Protein AF-A0A945UCM7-F1 (afdb_monomer_lite)

Sequence (78 aa):
EVGNAIFLLAFGAIAIGLIDNLLRPLLVGRDTRMPDYLVLFSTLGGLSLFGISGFVLGPIIAALFLSMWVMFAEEQEC

Structure (mmCIF, N/CA/C/O backbone):
data_AF-A0A945UCM7-F1
#
_entry.id   AF-A0A945UCM7-F1
#
loop_
_atom_site.group_PDB
_atom_site.id
_atom_site.type_symbol
_atom_site.label_atom_id
_atom_site.label_alt_id
_atom_site.label_comp_id
_atom_site.label_asym_id
_atom_site.label_entity_id
_atom_site.label_seq_id
_atom_site.pdbx_PDB_ins_code
_atom_site.Cartn_x
_atom_site.Cartn_y
_atom_site.Cartn_z
_atom_site.occupancy
_atom_site.B_iso_or_equiv
_atom_site.auth_seq_id
_atom_site.auth_comp_id
_atom_site.auth_asym_id
_atom_site.auth_atom_id
_atom_site.pdbx_PDB_model_num
ATOM 1 N N . GLU A 1 1 ? 11.607 -17.185 -35.129 1.00 60.09 1 GLU A N 1
ATOM 2 C CA . GLU A 1 1 ? 12.010 -16.535 -33.857 1.00 60.09 1 GLU A CA 1
ATOM 3 C C . GLU A 1 1 ? 10.927 -15.626 -33.266 1.00 60.09 1 GLU A C 1
ATOM 5 O O . GLU A 1 1 ? 10.703 -15.685 -32.066 1.00 60.09 1 GLU A O 1
ATOM 10 N N . VAL A 1 2 ? 10.159 -14.887 -34.077 1.00 76.31 2 VAL A N 1
ATOM 11 C CA . VAL A 1 2 ? 9.051 -14.026 -33.596 1.00 76.31 2 VAL A CA 1
ATOM 12 C C . VAL A 1 2 ? 7.894 -14.804 -32.932 1.00 76.31 2 VAL A C 1
ATOM 14 O O . VAL A 1 2 ? 7.260 -14.306 -32.008 1.00 76.31 2 VAL A O 1
ATOM 17 N N . GLY A 1 3 ? 7.648 -16.053 -33.349 1.00 82.25 3 GLY A N 1
ATOM 18 C CA . GLY A 1 3 ? 6.566 -16.890 -32.808 1.00 82.25 3 GLY A CA 1
ATOM 19 C C . GLY A 1 3 ? 6.703 -17.207 -31.314 1.00 82.25 3 GLY A C 1
ATOM 20 O O . GLY A 1 3 ? 5.714 -17.149 -30.589 1.00 82.25 3 GLY A O 1
ATOM 21 N N . ASN A 1 4 ? 7.925 -17.447 -30.827 1.00 83.00 4 ASN A N 1
ATOM 22 C CA . ASN A 1 4 ? 8.160 -17.709 -29.403 1.00 83.00 4 ASN A CA 1
ATOM 23 C C . ASN A 1 4 ? 7.963 -16.445 -28.554 1.00 83.00 4 ASN A C 1
ATOM 25 O O . ASN A 1 4 ? 7.455 -16.536 -27.441 1.00 83.00 4 ASN A O 1
ATOM 29 N N . ALA A 1 5 ? 8.317 -15.269 -29.087 1.00 84.81 5 ALA A N 1
ATOM 30 C CA . ALA A 1 5 ? 8.106 -13.992 -28.407 1.00 84.81 5 ALA A CA 1
ATOM 31 C C . ALA A 1 5 ? 6.611 -13.659 -28.276 1.00 84.81 5 ALA A C 1
ATOM 33 O O . ALA A 1 5 ? 6.156 -13.273 -27.202 1.00 84.81 5 ALA A O 1
ATOM 34 N N . ILE A 1 6 ? 5.834 -13.871 -29.344 1.00 90.06 6 ILE A N 1
ATOM 35 C CA . ILE A 1 6 ? 4.378 -13.666 -29.329 1.00 90.06 6 ILE A CA 1
ATOM 36 C C . ILE A 1 6 ? 3.707 -14.657 -28.373 1.00 90.06 6 ILE A C 1
ATOM 38 O O . ILE A 1 6 ? 2.831 -14.262 -27.608 1.00 90.06 6 ILE A O 1
ATOM 42 N N . PHE A 1 7 ? 4.141 -15.920 -28.368 1.00 88.62 7 PHE A N 1
ATOM 43 C CA . PHE A 1 7 ? 3.611 -16.932 -27.456 1.00 88.62 7 PHE A CA 1
ATOM 44 C C . PHE A 1 7 ? 3.876 -16.586 -25.984 1.00 88.62 7 PHE A C 1
ATOM 46 O O . PHE A 1 7 ? 2.954 -16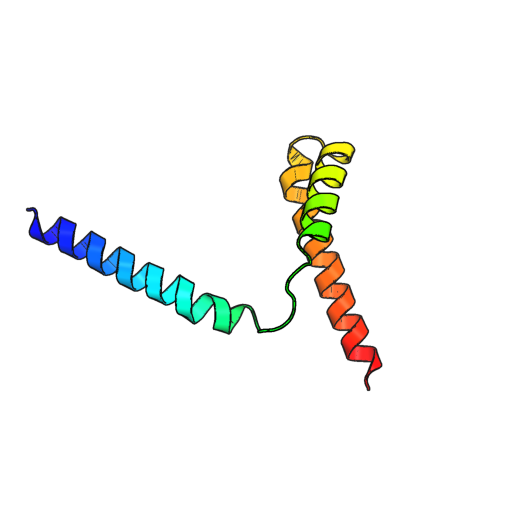.639 -25.175 1.00 88.62 7 PHE A O 1
ATOM 53 N N . LEU A 1 8 ? 5.100 -16.170 -25.638 1.00 88.56 8 LEU A N 1
ATOM 54 C CA . LEU A 1 8 ? 5.446 -15.735 -24.279 1.00 88.56 8 LEU A CA 1
ATOM 55 C C . LEU A 1 8 ? 4.650 -14.501 -23.841 1.00 88.56 8 LEU A C 1
ATOM 57 O O . LEU A 1 8 ? 4.157 -14.469 -22.715 1.00 88.56 8 LEU A O 1
ATOM 61 N N . LEU A 1 9 ? 4.489 -13.509 -24.721 1.00 88.00 9 LEU A N 1
ATOM 62 C CA . LEU A 1 9 ? 3.705 -12.309 -24.422 1.00 88.00 9 LEU A CA 1
ATOM 63 C C . LEU A 1 9 ? 2.218 -12.624 -24.249 1.00 88.00 9 LEU A C 1
ATOM 65 O O . LEU A 1 9 ? 1.608 -12.151 -23.294 1.00 88.00 9 LEU A O 1
ATOM 69 N N . ALA A 1 10 ? 1.642 -13.440 -25.132 1.00 89.44 10 ALA A N 1
ATOM 70 C CA . ALA A 1 10 ? 0.244 -13.844 -25.038 1.00 89.44 10 ALA A CA 1
ATOM 71 C C . ALA A 1 10 ? -0.009 -14.683 -23.779 1.00 89.44 10 ALA A C 1
ATOM 73 O O . ALA A 1 10 ? -0.947 -14.406 -23.037 1.00 89.44 10 ALA A O 1
ATOM 74 N N . PHE A 1 11 ? 0.850 -15.665 -23.493 1.00 87.69 11 PHE A N 1
ATOM 75 C CA . PHE A 1 11 ? 0.722 -16.497 -22.300 1.00 87.69 11 PHE A CA 1
ATOM 76 C C . PHE A 1 11 ? 0.910 -15.683 -21.018 1.00 87.69 11 PHE A C 1
ATOM 78 O O . PHE A 1 11 ? 0.110 -15.817 -20.098 1.00 87.69 11 PHE A O 1
ATOM 85 N N . GLY A 1 12 ? 1.904 -14.792 -20.970 1.00 85.88 12 GLY A N 1
ATOM 86 C CA . GLY A 1 12 ? 2.118 -13.890 -19.840 1.00 85.88 12 GLY A CA 1
ATOM 87 C C . GLY A 1 12 ? 0.929 -12.957 -19.615 1.00 85.88 12 GLY A C 1
ATOM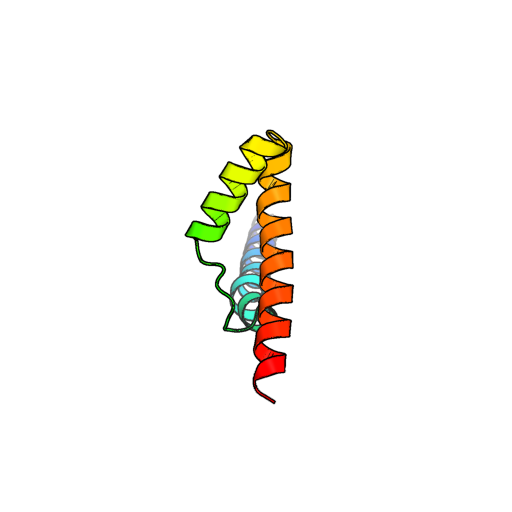 88 O O . GLY A 1 12 ? 0.424 -12.878 -18.502 1.00 85.88 12 GLY A O 1
ATOM 89 N N . ALA A 1 13 ? 0.420 -12.314 -20.668 1.00 87.31 13 ALA A N 1
ATOM 90 C CA . ALA A 1 13 ? -0.727 -11.415 -20.562 1.00 87.31 13 ALA A CA 1
ATOM 91 C C . ALA A 1 13 ? -2.009 -12.144 -20.130 1.00 87.31 13 ALA A C 1
ATOM 93 O O . ALA A 1 13 ? -2.763 -11.617 -19.316 1.00 87.31 13 ALA A O 1
ATOM 94 N N . ILE A 1 14 ? -2.245 -13.359 -20.633 1.00 87.06 14 ILE A N 1
ATOM 95 C CA . ILE A 1 14 ? -3.410 -14.171 -20.264 1.00 87.06 14 ILE A CA 1
ATOM 96 C C . ILE A 1 14 ? -3.267 -14.693 -18.834 1.00 87.06 14 ILE A C 1
ATOM 98 O O . ILE A 1 14 ? -4.196 -14.548 -18.049 1.00 87.06 14 ILE A O 1
ATOM 102 N N . ALA A 1 15 ? -2.121 -15.266 -18.465 1.00 86.62 15 ALA A N 1
ATOM 103 C CA . ALA A 1 15 ? -1.909 -15.819 -17.131 1.00 86.62 15 ALA A CA 1
ATOM 104 C C . ALA A 1 15 ? -1.951 -14.724 -16.057 1.00 86.62 15 ALA A C 1
ATOM 106 O O . ALA A 1 15 ? -2.723 -14.837 -15.107 1.00 86.62 15 ALA A O 1
ATOM 107 N N . ILE A 1 16 ? -1.185 -13.641 -16.235 1.00 86.31 16 ILE A N 1
ATOM 108 C CA . ILE A 1 16 ? -1.170 -12.499 -15.309 1.00 86.31 16 ILE A CA 1
ATOM 109 C C . ILE A 1 16 ? -2.552 -11.839 -15.293 1.00 86.31 16 ILE A C 1
ATOM 111 O O . ILE A 1 16 ? -3.114 -11.615 -14.227 1.00 86.31 16 ILE A O 1
ATOM 115 N N . GLY A 1 17 ? -3.158 -11.624 -16.464 1.00 83.75 17 GLY A N 1
ATOM 116 C CA . GLY A 1 17 ? -4.495 -11.048 -16.582 1.00 83.75 17 GLY A CA 1
ATOM 117 C C . GLY A 1 17 ? -5.580 -11.874 -15.889 1.00 83.75 17 GLY A C 1
ATOM 118 O O . GLY A 1 17 ? -6.442 -11.290 -15.236 1.00 83.75 17 GLY A O 1
ATOM 119 N N . LEU A 1 18 ? -5.551 -13.208 -15.977 1.00 84.00 18 LEU A N 1
ATOM 120 C CA . LEU A 1 18 ? -6.495 -14.071 -15.256 1.00 84.00 18 LEU A CA 1
ATOM 121 C C . LEU A 1 18 ? -6.248 -14.039 -13.746 1.00 84.00 18 LEU A C 1
ATOM 123 O O . LEU A 1 18 ? -7.202 -13.947 -12.974 1.00 84.00 18 LEU A O 1
ATOM 127 N N . ILE A 1 19 ? -4.988 -14.113 -13.318 1.00 83.12 19 ILE A N 1
ATOM 128 C CA . ILE A 1 19 ? -4.629 -14.093 -11.896 1.00 83.12 19 ILE A CA 1
ATOM 129 C C . ILE A 1 19 ? -5.057 -12.758 -11.266 1.00 83.12 19 ILE A C 1
ATOM 131 O O . ILE A 1 19 ? -5.737 -12.741 -10.238 1.00 83.12 19 ILE A O 1
ATOM 135 N N . ASP A 1 20 ? -4.758 -11.638 -11.915 1.00 84.12 20 ASP A N 1
ATOM 136 C CA . ASP A 1 20 ? -5.029 -10.316 -11.355 1.00 84.12 20 ASP A CA 1
ATOM 137 C C . ASP A 1 20 ? -6.494 -9.873 -11.492 1.00 84.12 20 ASP A C 1
ATOM 139 O O . ASP A 1 20 ? -6.967 -9.122 -10.640 1.00 84.12 20 ASP A O 1
ATOM 143 N N . ASN A 1 21 ? -7.248 -10.350 -12.495 1.00 79.38 21 ASN A N 1
ATOM 144 C CA . ASN A 1 21 ? -8.669 -9.992 -12.643 1.00 79.38 21 ASN A CA 1
ATOM 145 C C . ASN A 1 21 ? -9.640 -10.955 -11.948 1.00 79.38 21 ASN A C 1
ATOM 147 O O . ASN A 1 21 ? -10.759 -10.541 -11.646 1.00 79.38 21 ASN A O 1
ATOM 151 N N . LEU A 1 22 ? -9.259 -12.216 -11.702 1.00 80.00 22 LEU A N 1
ATOM 152 C CA . LEU A 1 22 ? -10.167 -13.226 -11.139 1.00 80.00 22 LEU A CA 1
ATOM 153 C C . LEU A 1 22 ? -9.745 -13.711 -9.751 1.00 80.00 22 LEU A C 1
ATOM 155 O O . LEU A 1 22 ? -10.572 -13.726 -8.840 1.00 80.00 22 LEU A O 1
ATOM 159 N N . LEU A 1 23 ? -8.472 -14.074 -9.560 1.00 72.94 23 LEU A N 1
ATOM 160 C CA . LEU A 1 23 ? -8.004 -14.557 -8.255 1.00 72.94 23 LEU A CA 1
ATOM 161 C C . LEU A 1 23 ? -7.945 -13.416 -7.242 1.00 72.94 23 LEU A C 1
ATOM 163 O O . LEU A 1 23 ? -8.371 -13.600 -6.107 1.00 72.94 23 LEU A O 1
ATOM 167 N N . ARG A 1 24 ? -7.480 -12.227 -7.639 1.00 72.19 24 ARG A N 1
ATOM 168 C CA . ARG A 1 24 ? -7.397 -11.072 -6.734 1.00 72.19 24 ARG A CA 1
ATOM 169 C C . ARG A 1 24 ? -8.745 -10.716 -6.082 1.00 72.19 24 ARG A C 1
ATOM 171 O O . ARG A 1 24 ? -8.766 -10.649 -4.859 1.00 72.19 24 ARG A O 1
ATOM 178 N N . PRO A 1 25 ? -9.872 -10.534 -6.801 1.00 66.81 25 PRO A N 1
ATOM 179 C CA . PRO A 1 25 ? -11.153 -10.252 -6.147 1.00 66.81 25 PRO A CA 1
ATOM 180 C C . PRO A 1 25 ? -11.708 -11.439 -5.348 1.00 66.81 25 PRO A C 1
ATOM 182 O O . PRO A 1 25 ? -12.403 -11.216 -4.359 1.00 66.81 25 PRO A O 1
ATOM 185 N N . LEU A 1 26 ? -11.398 -12.681 -5.742 1.00 74.31 26 LEU A N 1
ATOM 186 C CA . LEU A 1 26 ? -11.828 -13.874 -5.008 1.00 74.31 26 LEU A CA 1
ATOM 187 C C . L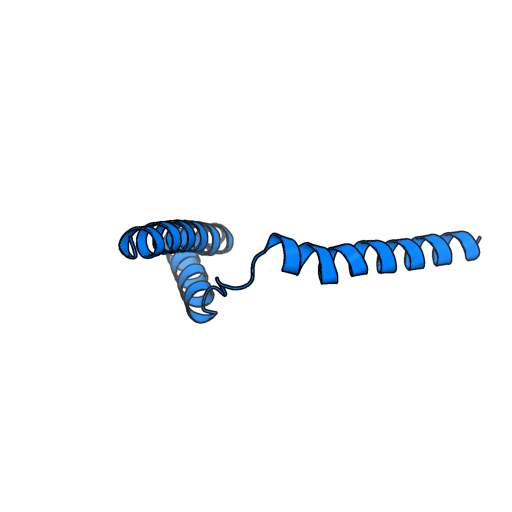EU A 1 26 ? -11.080 -14.033 -3.674 1.00 74.31 26 LEU A C 1
ATOM 189 O O . LEU A 1 26 ? -11.696 -14.394 -2.678 1.00 74.31 26 LEU A O 1
ATOM 193 N N . LEU A 1 27 ? -9.775 -13.745 -3.643 1.00 66.25 27 LEU A N 1
ATOM 194 C CA . LEU A 1 27 ? -8.951 -13.829 -2.432 1.00 66.25 27 LEU A CA 1
ATOM 195 C C . LEU A 1 27 ? -9.077 -12.593 -1.531 1.00 66.25 27 LEU A C 1
ATOM 197 O O . LEU A 1 27 ? -8.883 -12.714 -0.327 1.00 66.25 27 LEU A O 1
ATOM 201 N N . VAL A 1 28 ? -9.365 -11.413 -2.090 1.00 65.19 28 VAL A N 1
ATOM 202 C CA . VAL A 1 28 ? -9.416 -10.157 -1.317 1.00 65.19 28 VAL A CA 1
ATOM 203 C C . VAL A 1 28 ? -10.748 -9.964 -0.586 1.00 65.19 28 VAL A C 1
ATOM 205 O O . VAL A 1 28 ? -10.791 -9.176 0.351 1.00 65.19 28 VAL A O 1
ATOM 208 N N . GLY A 1 29 ? -11.804 -10.719 -0.919 1.00 55.44 29 GLY A N 1
ATOM 209 C CA . GLY A 1 29 ? -13.083 -10.608 -0.212 1.00 55.44 29 GLY A CA 1
ATOM 210 C C . GLY A 1 29 ? -13.758 -9.258 -0.475 1.00 55.44 29 GLY A C 1
ATOM 211 O O . GLY A 1 29 ? -13.131 -8.255 -0.809 1.00 55.44 29 GLY A O 1
ATOM 212 N N . ARG A 1 30 ? -15.086 -9.219 -0.432 1.00 60.88 30 ARG A N 1
ATOM 213 C CA . ARG A 1 30 ? -15.838 -8.081 -0.974 1.00 60.88 30 ARG A CA 1
ATOM 214 C C . ARG A 1 30 ? -15.933 -6.841 -0.082 1.00 60.88 30 ARG A C 1
ATOM 216 O O . ARG A 1 30 ? -16.378 -5.840 -0.620 1.00 60.88 30 ARG A O 1
ATOM 223 N N . ASP A 1 31 ? -15.472 -6.808 1.170 1.00 56.91 31 ASP A N 1
ATOM 224 C CA . ASP A 1 31 ? -15.820 -5.677 2.055 1.00 56.91 31 ASP A CA 1
ATOM 225 C C . ASP A 1 31 ? -14.736 -5.241 3.049 1.00 56.91 31 ASP A C 1
ATOM 227 O O . ASP A 1 31 ? -14.901 -5.259 4.263 1.00 56.91 31 ASP A O 1
ATOM 231 N N . THR A 1 32 ? -13.618 -4.727 2.534 1.00 52.56 32 THR A N 1
ATOM 232 C CA . THR A 1 32 ? -12.847 -3.718 3.285 1.00 52.56 32 THR A CA 1
ATOM 233 C C . THR A 1 32 ? -12.077 -2.813 2.334 1.00 52.56 32 THR A C 1
ATOM 235 O O . THR A 1 32 ? -10.848 -2.787 2.290 1.00 52.56 32 THR A O 1
ATOM 238 N N . ARG A 1 33 ? -12.802 -2.044 1.512 1.00 61.72 33 ARG A N 1
ATOM 239 C CA . ARG A 1 33 ? -12.182 -0.901 0.831 1.00 61.72 33 ARG A CA 1
ATOM 240 C C . ARG A 1 33 ? -11.707 0.064 1.912 1.00 61.72 33 ARG A C 1
ATOM 242 O O . ARG A 1 33 ? -12.519 0.814 2.446 1.00 61.72 33 ARG A O 1
ATOM 249 N N . MET A 1 34 ? -10.414 0.027 2.245 1.00 62.50 34 MET A N 1
ATOM 250 C CA . MET A 1 34 ? -9.784 1.084 3.036 1.00 62.50 34 MET A CA 1
ATOM 251 C C . MET A 1 34 ? -10.188 2.410 2.402 1.00 62.50 34 MET A C 1
ATOM 253 O O . MET A 1 34 ? -9.895 2.603 1.222 1.00 62.50 34 MET A O 1
ATOM 257 N N . PRO A 1 35 ? -10.903 3.286 3.125 1.00 77.12 35 PRO A N 1
ATOM 258 C CA . PRO A 1 35 ? -11.292 4.570 2.575 1.00 77.12 35 PRO A CA 1
ATOM 259 C C . PRO A 1 35 ? -10.037 5.293 2.080 1.00 77.12 35 PRO A C 1
ATOM 261 O O . PRO A 1 35 ? -9.052 5.368 2.816 1.00 77.12 35 PRO A O 1
ATOM 264 N N . ASP A 1 36 ? -10.061 5.834 0.861 1.00 82.06 36 ASP A N 1
ATOM 265 C CA . ASP A 1 36 ? -8.871 6.437 0.235 1.00 82.06 36 ASP A CA 1
ATOM 266 C C . ASP A 1 36 ? -8.261 7.557 1.098 1.00 82.06 36 ASP A C 1
ATOM 268 O O . ASP A 1 36 ? -7.042 7.729 1.165 1.00 82.06 36 ASP A O 1
ATOM 272 N N . TYR A 1 37 ? -9.103 8.274 1.849 1.00 88.25 37 TYR A N 1
ATOM 273 C CA . TYR A 1 37 ? -8.666 9.278 2.819 1.00 88.25 37 TYR A CA 1
ATOM 274 C C . TYR A 1 37 ? -7.784 8.690 3.927 1.00 88.25 37 TYR A C 1
ATOM 276 O O . TYR A 1 37 ? -6.834 9.336 4.356 1.00 88.25 37 TYR A O 1
ATOM 284 N N . LEU A 1 38 ? -8.058 7.465 4.376 1.00 88.44 38 LEU A N 1
ATOM 285 C CA . LEU A 1 38 ? -7.300 6.788 5.430 1.00 88.44 38 LEU A CA 1
ATOM 286 C C . LEU A 1 38 ? -5.883 6.455 4.938 1.00 88.44 38 LEU A C 1
ATOM 288 O O . LEU A 1 38 ? -4.912 6.664 5.663 1.00 88.44 38 LEU A O 1
ATOM 292 N N . VAL A 1 39 ? -5.746 6.049 3.673 1.00 89.88 39 VAL A N 1
ATOM 293 C CA . VAL A 1 39 ? -4.442 5.841 3.022 1.00 89.88 39 VAL A CA 1
ATOM 294 C C . VAL A 1 39 ? -3.689 7.166 2.873 1.00 89.88 39 VAL A C 1
ATOM 296 O O . VAL A 1 39 ? -2.497 7.236 3.182 1.00 89.88 39 VAL A O 1
ATOM 299 N N . LEU A 1 40 ? -4.372 8.240 2.468 1.00 92.38 40 LEU A N 1
ATOM 300 C CA . LEU A 1 40 ? -3.772 9.572 2.359 1.00 92.38 40 LEU A CA 1
ATOM 301 C C . LEU A 1 40 ? -3.264 10.086 3.716 1.00 92.38 40 LEU A C 1
ATOM 303 O O . LEU A 1 40 ? -2.111 10.493 3.835 1.00 92.38 40 LEU A O 1
ATOM 307 N N . PHE A 1 41 ? -4.090 10.033 4.760 1.00 93.88 41 PHE A N 1
ATOM 308 C CA . PHE A 1 41 ? -3.675 10.460 6.097 1.00 93.88 41 PHE A CA 1
ATOM 309 C C . PHE A 1 41 ? -2.552 9.590 6.650 1.00 93.88 41 PHE A C 1
ATOM 311 O O . PHE A 1 41 ? -1.627 10.106 7.273 1.00 93.88 41 PHE A O 1
ATOM 318 N N . SER A 1 42 ? -2.597 8.288 6.387 1.00 93.19 42 SER A N 1
ATOM 319 C CA . SER A 1 42 ? -1.575 7.358 6.844 1.00 93.19 42 SER A CA 1
ATOM 320 C C . SER A 1 42 ? -0.227 7.569 6.146 1.00 93.19 42 SER A C 1
ATOM 322 O O . SER A 1 42 ? 0.816 7.566 6.798 1.00 93.19 42 SER A O 1
ATOM 324 N N . THR A 1 43 ? -0.227 7.835 4.838 1.00 94.12 43 THR A N 1
ATOM 325 C CA . THR A 1 43 ? 0.999 8.174 4.095 1.00 94.12 43 THR A CA 1
ATOM 326 C C . THR A 1 43 ? 1.578 9.517 4.531 1.00 94.12 43 THR A C 1
ATOM 328 O O . THR A 1 43 ? 2.778 9.592 4.789 1.00 94.12 43 THR A O 1
ATOM 331 N N . LEU A 1 44 ? 0.756 10.562 4.674 1.00 95.25 44 LEU A N 1
ATOM 332 C CA . LEU A 1 44 ? 1.214 11.882 5.126 1.00 95.25 44 LEU A CA 1
ATOM 333 C C . LEU A 1 44 ? 1.703 11.855 6.583 1.00 95.25 44 LEU A C 1
ATOM 335 O O . LEU A 1 44 ? 2.764 12.398 6.893 1.00 95.25 44 LEU A O 1
ATOM 339 N N . GLY A 1 45 ? 0.964 11.185 7.470 1.00 94.06 45 GLY A N 1
ATOM 340 C CA . GLY A 1 45 ? 1.338 11.000 8.872 1.00 94.06 45 GLY A CA 1
ATOM 341 C C . GLY A 1 45 ? 2.593 10.143 9.024 1.00 94.06 45 GLY A C 1
ATOM 342 O O . GLY A 1 45 ? 3.511 10.515 9.752 1.00 94.06 45 GLY A O 1
ATOM 343 N N . GLY A 1 46 ? 2.688 9.043 8.274 1.00 94.44 46 GLY A N 1
ATOM 344 C CA . GLY A 1 46 ? 3.877 8.199 8.219 1.00 94.44 46 GLY A CA 1
ATOM 345 C C . GLY A 1 46 ? 5.096 8.983 7.748 1.00 94.44 46 GLY A C 1
ATOM 346 O O . GLY A 1 46 ? 6.133 8.948 8.410 1.00 94.44 46 GLY A O 1
ATOM 347 N N . LEU A 1 47 ? 4.960 9.753 6.664 1.00 96.19 47 LEU A N 1
ATOM 348 C CA . LEU A 1 47 ? 6.032 10.597 6.138 1.00 96.19 47 LEU A CA 1
ATOM 349 C C . LEU A 1 47 ? 6.504 11.636 7.167 1.00 96.19 47 LEU A C 1
ATOM 351 O O . LEU A 1 47 ? 7.703 11.873 7.292 1.00 96.19 47 LEU A O 1
ATOM 355 N N . SER A 1 48 ? 5.582 12.217 7.938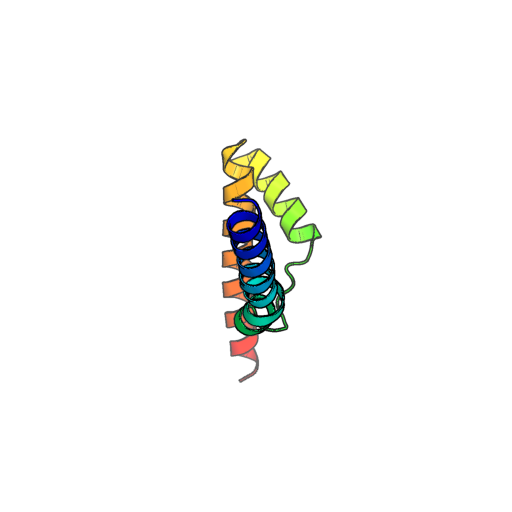 1.00 94.44 48 SER A N 1
ATOM 356 C CA . SER A 1 48 ? 5.919 13.178 8.993 1.00 94.44 48 SER A CA 1
ATOM 357 C C . SER A 1 48 ? 6.620 12.543 10.200 1.00 94.44 48 SER A C 1
ATOM 359 O O . SER A 1 48 ? 7.448 13.206 10.819 1.00 94.44 48 SER A O 1
ATOM 361 N N . LEU A 1 49 ? 6.279 11.303 10.570 1.00 94.25 49 LEU A N 1
ATOM 362 C CA . LEU A 1 49 ? 6.807 10.638 11.771 1.00 94.25 49 LEU A CA 1
ATOM 363 C C . LEU A 1 49 ? 8.103 9.859 11.506 1.00 94.25 49 LEU A C 1
ATOM 365 O O . LEU A 1 49 ? 9.012 9.873 12.332 1.00 94.25 49 LEU A O 1
ATOM 369 N N . PHE A 1 50 ? 8.195 9.189 10.356 1.00 92.44 50 PHE A N 1
ATOM 370 C CA . PHE A 1 50 ? 9.284 8.267 10.008 1.00 92.44 50 PHE A CA 1
ATOM 371 C C . PHE A 1 50 ? 10.062 8.698 8.747 1.00 92.44 50 PHE A C 1
ATOM 373 O O . PHE A 1 50 ? 10.909 7.951 8.240 1.00 92.44 50 PHE A O 1
ATOM 380 N N . GLY A 1 51 ? 9.788 9.888 8.201 1.00 90.44 51 GLY A N 1
ATOM 381 C CA . GLY A 1 51 ? 10.415 10.369 6.968 1.00 90.44 51 GLY A CA 1
ATOM 382 C C . GLY A 1 51 ? 10.042 9.500 5.766 1.00 90.44 51 GLY A C 1
ATOM 383 O O . GLY A 1 51 ? 8.974 8.899 5.727 1.00 90.44 51 GLY A O 1
ATOM 384 N N . ILE A 1 52 ? 10.945 9.363 4.791 1.00 93.62 52 ILE A N 1
ATOM 385 C CA . ILE A 1 52 ? 10.706 8.588 3.553 1.00 93.62 52 ILE A CA 1
ATOM 386 C C . ILE A 1 52 ? 10.272 7.139 3.846 1.00 93.62 52 ILE A C 1
ATOM 388 O O . ILE A 1 52 ? 9.408 6.603 3.156 1.00 93.62 52 ILE A O 1
ATOM 392 N N . SER A 1 53 ? 10.812 6.520 4.902 1.00 92.69 53 SER A N 1
ATOM 393 C CA . SER A 1 53 ? 10.431 5.157 5.311 1.00 92.69 53 SER A CA 1
ATOM 394 C C . SER A 1 53 ? 8.962 5.047 5.755 1.00 92.69 53 SER A C 1
ATOM 396 O O . SER A 1 53 ? 8.318 4.009 5.592 1.00 92.69 53 SER A O 1
ATOM 398 N N . GLY A 1 54 ? 8.403 6.158 6.232 1.00 90.31 54 GLY A N 1
ATOM 399 C CA . GLY A 1 54 ? 7.017 6.306 6.641 1.00 90.31 54 GLY A CA 1
ATOM 400 C C . GLY A 1 54 ? 5.993 6.223 5.519 1.00 90.31 54 GLY A C 1
ATOM 401 O O . GLY A 1 54 ? 4.839 5.903 5.792 1.00 90.31 54 GLY A O 1
ATOM 402 N N . PHE A 1 55 ? 6.401 6.432 4.264 1.00 93.31 55 PHE A N 1
ATOM 403 C CA . PHE A 1 55 ? 5.523 6.237 3.107 1.00 93.31 55 PHE A CA 1
ATOM 404 C C . PHE A 1 55 ? 5.046 4.781 2.987 1.00 93.31 55 PHE A C 1
ATOM 406 O O . PHE A 1 55 ? 3.904 4.535 2.613 1.00 93.31 55 PHE A O 1
ATOM 413 N N . VAL A 1 56 ? 5.911 3.822 3.335 1.00 93.00 56 VAL A N 1
ATOM 414 C CA . VAL A 1 56 ? 5.593 2.386 3.319 1.00 93.00 56 VAL A CA 1
ATOM 415 C C . VAL A 1 56 ? 5.030 1.945 4.668 1.00 93.00 56 VAL A C 1
ATOM 417 O O . VAL A 1 56 ? 4.023 1.243 4.717 1.00 93.00 56 VAL A O 1
ATOM 420 N N . LEU A 1 57 ? 5.646 2.384 5.771 1.00 94.50 57 LEU A N 1
ATOM 421 C CA . LEU A 1 57 ? 5.230 1.989 7.120 1.00 94.50 57 LEU A CA 1
ATOM 422 C C . LEU A 1 57 ? 3.828 2.490 7.485 1.00 94.50 57 LEU A C 1
ATOM 424 O O . LEU A 1 57 ? 3.082 1.751 8.122 1.00 94.50 57 LEU A O 1
ATOM 428 N N . GLY A 1 58 ? 3.451 3.701 7.067 1.00 93.00 58 GLY A N 1
ATOM 429 C CA . GLY A 1 58 ? 2.139 4.275 7.363 1.00 93.00 58 GLY A CA 1
ATOM 430 C C . GLY A 1 58 ? 1.000 3.360 6.904 1.00 93.00 58 GLY A C 1
ATOM 431 O O . GLY A 1 58 ? 0.268 2.831 7.750 1.00 93.00 58 GLY A O 1
ATOM 432 N N . PRO A 1 59 ? 0.838 3.123 5.588 1.00 91.50 59 PRO A N 1
ATOM 433 C CA . PRO A 1 59 ? -0.239 2.287 5.064 1.00 91.50 59 PRO A CA 1
ATOM 434 C C . PRO A 1 59 ? -0.272 0.886 5.672 1.00 91.50 59 PRO A C 1
ATOM 436 O O . PRO A 1 59 ? -1.357 0.376 5.929 1.00 91.50 59 PRO A O 1
ATOM 439 N N . ILE A 1 60 ? 0.889 0.288 5.964 1.00 92.81 60 ILE A N 1
ATOM 440 C CA . ILE A 1 60 ? 0.971 -1.034 6.603 1.00 92.81 60 ILE A CA 1
ATOM 441 C C . ILE A 1 60 ? 0.371 -1.001 8.014 1.00 92.81 60 ILE A C 1
ATOM 443 O O . ILE A 1 60 ? -0.449 -1.853 8.351 1.00 92.81 60 ILE A O 1
ATOM 447 N N . ILE A 1 61 ? 0.732 -0.011 8.833 1.00 93.25 61 ILE A N 1
ATOM 448 C CA . ILE A 1 61 ? 0.202 0.117 10.199 1.00 93.25 61 ILE A CA 1
ATOM 449 C C . ILE A 1 61 ? -1.307 0.383 10.164 1.00 93.25 61 ILE A C 1
ATOM 451 O O . ILE A 1 61 ? -2.064 -0.258 10.891 1.00 93.25 61 ILE A O 1
ATOM 455 N N . ALA A 1 62 ? -1.758 1.284 9.287 1.00 91.94 62 ALA A N 1
ATOM 456 C CA . ALA A 1 62 ? -3.180 1.574 9.112 1.00 91.94 62 ALA A CA 1
ATOM 457 C C . ALA A 1 62 ? -3.973 0.344 8.641 1.00 91.94 62 ALA A C 1
ATOM 459 O O . ALA A 1 62 ? -5.089 0.116 9.106 1.00 91.94 62 ALA A O 1
ATOM 460 N N . ALA A 1 63 ? -3.380 -0.472 7.767 1.00 90.12 63 ALA A N 1
ATOM 461 C CA . ALA A 1 63 ? -3.986 -1.701 7.286 1.00 90.12 63 ALA A CA 1
ATOM 462 C C . ALA A 1 63 ? -4.177 -2.739 8.392 1.00 90.12 63 ALA A C 1
ATOM 464 O O . ALA A 1 63 ? -5.247 -3.343 8.500 1.00 90.12 63 ALA A O 1
ATOM 465 N N . LEU A 1 64 ? -3.160 -2.915 9.236 1.00 91.19 64 LEU A N 1
ATOM 466 C CA . LEU A 1 64 ? -3.222 -3.812 10.388 1.00 91.19 64 LEU A CA 1
ATOM 467 C C . LEU A 1 64 ? -4.257 -3.332 11.405 1.00 91.19 64 LEU A C 1
ATOM 469 O O . LEU A 1 64 ? -5.074 -4.127 11.862 1.00 91.19 64 LEU A O 1
ATOM 473 N N . PHE A 1 65 ? -4.273 -2.030 11.697 1.00 91.12 65 PHE A N 1
ATOM 474 C CA . PHE A 1 65 ? -5.259 -1.439 12.594 1.00 91.12 65 PHE A CA 1
ATOM 475 C C . PH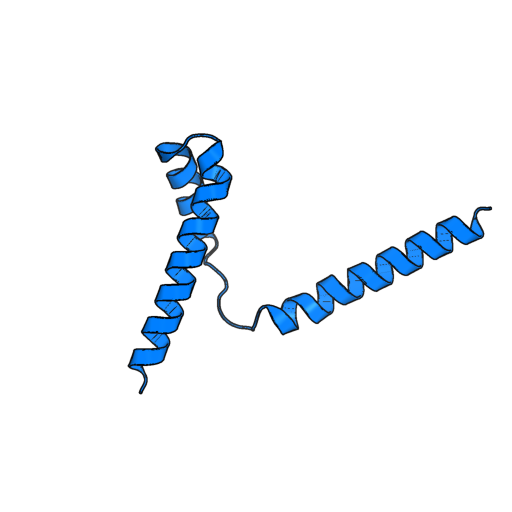E A 1 65 ? -6.688 -1.660 12.091 1.00 91.12 65 PHE A C 1
ATOM 477 O O . PHE A 1 65 ? -7.529 -2.128 12.853 1.00 91.12 65 PHE A O 1
ATOM 484 N N . LEU A 1 66 ? -6.962 -1.384 10.810 1.00 88.50 66 LEU A N 1
ATOM 485 C CA . LEU A 1 66 ? -8.296 -1.593 10.251 1.00 88.50 66 LEU A CA 1
ATOM 486 C C . LEU A 1 66 ? -8.687 -3.074 10.253 1.00 88.50 66 LEU A C 1
ATOM 488 O O . LEU A 1 66 ? -9.819 -3.393 10.589 1.00 88.50 66 LEU A O 1
ATOM 492 N N . SER A 1 67 ? -7.753 -3.973 9.931 1.00 88.50 67 SER A N 1
ATOM 493 C CA . SER A 1 67 ? -8.010 -5.419 9.953 1.00 88.50 67 SER A CA 1
ATOM 494 C C . SER A 1 67 ? -8.387 -5.901 11.355 1.00 88.50 67 SER A C 1
ATOM 496 O O . SER A 1 67 ? -9.354 -6.638 11.515 1.00 88.50 67 SER A O 1
ATOM 498 N N . MET A 1 68 ? -7.659 -5.450 12.382 1.00 89.50 68 MET A N 1
ATOM 499 C CA . MET A 1 68 ? -8.010 -5.744 13.774 1.00 89.50 68 MET A CA 1
ATOM 500 C C . MET A 1 68 ? -9.361 -5.134 14.142 1.00 89.50 68 MET A C 1
ATOM 502 O O . MET A 1 68 ? -10.176 -5.799 14.771 1.00 89.50 68 MET A O 1
ATOM 506 N N . TRP A 1 69 ? -9.606 -3.885 13.741 1.00 88.25 69 TRP A N 1
ATOM 507 C CA . TRP A 1 69 ? -10.845 -3.188 14.060 1.00 88.25 69 TRP A CA 1
ATOM 508 C C . TRP A 1 69 ? -12.074 -3.879 13.467 1.00 88.25 69 TRP A C 1
ATOM 510 O O . TRP A 1 69 ? -13.074 -4.031 14.157 1.00 88.25 69 TRP A O 1
ATOM 520 N N . VAL A 1 70 ? -11.978 -4.351 12.225 1.00 86.19 70 VAL A N 1
ATOM 521 C CA . VAL A 1 70 ? -13.050 -5.106 11.567 1.00 86.19 70 VAL A CA 1
ATOM 522 C C . VAL A 1 70 ? -13.307 -6.430 12.279 1.00 86.19 70 VAL A C 1
ATOM 524 O O . VAL A 1 70 ? -14.459 -6.705 12.591 1.00 86.19 70 VAL A O 1
ATOM 527 N N . MET A 1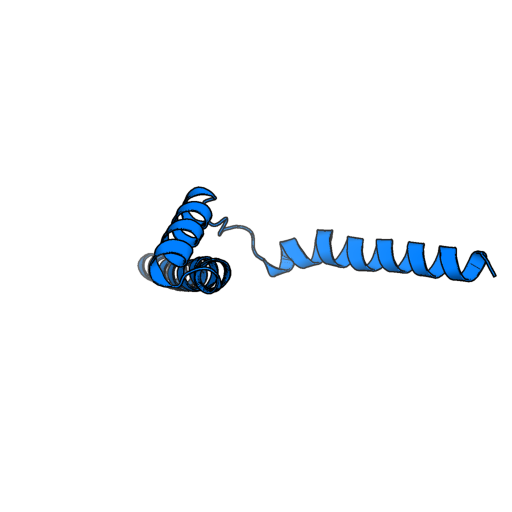 71 ? -12.261 -7.193 12.622 1.00 86.19 71 MET A N 1
ATOM 528 C CA . MET A 1 71 ? -12.435 -8.442 13.379 1.00 86.19 71 MET A CA 1
ATOM 529 C C . MET A 1 71 ? -13.137 -8.209 14.725 1.00 86.19 71 MET A C 1
ATOM 531 O O . MET A 1 71 ? -14.068 -8.931 15.064 1.00 86.19 71 MET A O 1
ATOM 535 N N . PHE A 1 72 ? -12.743 -7.168 15.468 1.00 85.88 72 PHE A N 1
ATOM 536 C CA . PHE A 1 72 ? -13.394 -6.822 16.736 1.00 85.88 72 PHE A CA 1
ATOM 537 C C . PHE A 1 72 ? -14.835 -6.329 16.560 1.00 85.88 72 PHE A C 1
ATOM 539 O O . PHE A 1 72 ? -15.674 -6.604 17.413 1.00 85.88 72 PHE A O 1
ATOM 546 N N . ALA A 1 73 ? -15.123 -5.574 15.498 1.00 83.94 73 ALA A N 1
ATOM 547 C CA . ALA A 1 73 ? -16.471 -5.091 15.218 1.00 83.94 73 ALA A CA 1
ATOM 548 C C . ALA A 1 73 ? -17.424 -6.245 14.861 1.00 83.94 73 ALA A C 1
ATOM 550 O O . ALA A 1 73 ? -18.559 -6.243 15.327 1.00 83.94 73 ALA A O 1
ATOM 551 N N . GLU A 1 74 ? -16.954 -7.246 14.108 1.00 79.56 74 GLU A N 1
ATOM 552 C CA . GLU A 1 74 ? -17.727 -8.458 13.797 1.00 79.56 74 GLU A CA 1
ATOM 553 C C . GLU A 1 74 ? -18.028 -9.295 15.054 1.00 79.56 74 GLU A C 1
ATOM 555 O O . GLU A 1 74 ? -19.122 -9.842 15.186 1.00 79.56 74 GLU A O 1
ATOM 560 N N . GLU A 1 75 ? -17.102 -9.356 16.017 1.00 77.75 75 GLU A N 1
ATOM 561 C CA . GLU A 1 75 ? -17.303 -10.071 17.289 1.00 77.75 75 GLU A CA 1
ATOM 562 C C . GLU A 1 75 ? -18.396 -9.463 18.182 1.00 77.75 75 GLU A C 1
ATOM 564 O O . GLU A 1 75 ? -18.935 -10.165 19.036 1.00 77.75 75 GLU A O 1
ATOM 569 N N . GLN A 1 76 ? -18.751 -8.185 18.007 1.00 65.56 76 GLN A N 1
ATOM 570 C CA . GLN A 1 76 ? -19.800 -7.540 18.808 1.00 65.56 76 GLN A CA 1
ATOM 571 C C . GLN A 1 76 ? -21.225 -7.825 18.315 1.00 65.56 76 GLN A C 1
ATOM 573 O O . GLN A 1 76 ? -22.181 -7.460 19.001 1.00 65.56 76 GLN A O 1
ATOM 578 N N . GLU A 1 77 ? -21.385 -8.468 17.155 1.00 58.38 77 GLU A N 1
ATOM 579 C CA . GLU A 1 77 ? -22.703 -8.800 16.596 1.00 58.38 77 GLU A CA 1
ATOM 580 C C . GLU A 1 77 ? -23.229 -10.192 17.025 1.00 58.38 77 GLU A C 1
ATOM 582 O O . GLU A 1 77 ? -24.306 -10.596 16.579 1.00 58.38 77 GLU A O 1
ATOM 587 N N . CYS A 1 78 ? -22.516 -10.908 17.913 1.00 48.75 78 CYS A N 1
ATOM 588 C CA . CYS A 1 78 ? -22.955 -12.155 18.572 1.00 48.75 78 CYS A CA 1
ATOM 589 C C . CYS A 1 78 ? -23.308 -11.936 20.051 1.00 48.75 78 CYS A C 1
ATOM 591 O O . CYS A 1 78 ? -24.306 -12.546 20.503 1.00 48.75 78 CYS A O 1
#

Secondary structure (DSSP, 8-state):
-HHHHHHHHHHHHHHHHHIIIIIHHHHH-SS----HHHHHHHHHHHHHHHGGGHHHHHHHHHHHHHHHHHHHHHHTT-

Foldseek 3Di:
DVVVVVVVVVCCCVVVVCCVVPVVPVVVDDDDPPPVVQLVCQLVVLCVPVNPVSNVVSVVVSVVVVVVVVVVVVVVVD

pLDDT: mean 83.13, std 11.78, range [48.75, 96.19]

Radius of gyration: 19.15 Å; chains: 1; bounding box: 35×31×53 Å